Protein AF-A0A7W1QNW0-F1 (afdb_monomer)

Solvent-accessible surface area (backbone atoms only — not comparable to full-atom values): 4635 Å² total; per-residue (Å²): 134,84,88,76,60,52,60,27,63,52,50,56,53,44,38,38,76,76,68,62,29,42,81,49,102,53,89,52,82,84,76,50,55,72,71,16,40,36,28,18,46,55,97,86,46,68,36,46,61,33,34,32,44,96,76,30,28,36,53,102,53,82,36,70,62,73,80,91,51,56,77,73,41,32,31,34,77,125

Secondary structure (DSSP, 8-state):
----S-HHHHHHHHHHHHH--EEES---GGGSPTT-EEEE--SSS--EEEEE-SSSEESSSEESS--SSPEEEEEE--

Sequence (78 aa):
SLVRGRFGEEAGEELVRSFGFKKLPLHDPYQAPIGAVLVYGTRRAAGHVEIRTKTGFVSDFRNEKSSRRPLIGVYAKV

Mean predicted aligned error: 5.23 Å

pLDDT: mean 87.52, std 15.03, range [37.41, 98.12]

Radius of gyration: 12.19 Å; Cα contacts (8 Å, |Δi|>4): 153; chains: 1; bounding box: 26×36×24 Å

Foldseek 3Di:
DDPPADQLVVVVVCCVPPVVKDWDPDQDPVPADAQKKWWFGDPHHHIFIWGHHPQCIDDVDTDNYDDPGGTPTIIDHD

Nearest PDB structures (foldseek):
  4ii1-assembly3_C  TM=3.492E-01  e=2.563E+00  Homo sapiens
  3en1-assembly1_A  TM=3.375E-01  e=5.622E+00  Pseudomonas putida

Structure (mmCIF, N/CA/C/O backbone):
data_AF-A0A7W1QNW0-F1
#
_entry.id   AF-A0A7W1QNW0-F1
#
loop_
_atom_site.group_PDB
_atom_site.id
_atom_site.type_symbol
_atom_site.label_atom_id
_atom_site.label_alt_id
_atom_site.label_comp_id
_atom_site.label_asym_id
_atom_site.label_entity_id
_atom_site.label_seq_id
_atom_site.pdbx_PDB_ins_code
_atom_site.Cartn_x
_atom_site.Cartn_y
_atom_site.Cartn_z
_atom_site.occupancy
_atom_site.B_iso_or_equiv
_atom_site.auth_seq_id
_atom_site.auth_comp_id
_atom_site.auth_asym_id
_atom_site.auth_atom_id
_atom_site.pdbx_PDB_model_num
ATOM 1 N N . SER A 1 1 ? 14.884 -23.552 -12.062 1.00 37.41 1 SER A N 1
ATOM 2 C CA . SER A 1 1 ? 13.949 -22.453 -12.370 1.00 37.41 1 SER A CA 1
ATOM 3 C C . SER A 1 1 ? 14.254 -21.298 -11.427 1.00 37.41 1 SER A C 1
ATOM 5 O O . SER A 1 1 ? 13.963 -21.402 -10.245 1.00 37.41 1 SER A O 1
ATOM 7 N N . LEU A 1 2 ? 14.980 -20.276 -11.895 1.00 37.84 2 LEU A N 1
ATOM 8 C CA . LEU A 1 2 ? 15.388 -19.121 -11.082 1.00 37.84 2 LEU A CA 1
ATOM 9 C C . LEU A 1 2 ? 14.152 -18.276 -10.742 1.00 37.84 2 LEU A C 1
ATOM 11 O O . LEU A 1 2 ? 13.480 -17.781 -11.646 1.00 37.84 2 LEU A O 1
ATOM 15 N N . VAL A 1 3 ? 13.865 -18.113 -9.449 1.00 44.75 3 VAL A N 1
ATOM 16 C CA . VAL A 1 3 ? 12.781 -17.271 -8.928 1.00 44.75 3 VAL A CA 1
ATOM 17 C C . VAL A 1 3 ? 13.108 -15.808 -9.244 1.00 44.75 3 VAL A C 1
ATOM 19 O O . VAL A 1 3 ? 13.883 -15.154 -8.554 1.00 44.75 3 VAL A O 1
ATOM 22 N N . ARG A 1 4 ? 12.567 -15.302 -10.355 1.00 44.69 4 ARG A N 1
ATOM 23 C CA . ARG A 1 4 ? 12.677 -13.897 -10.760 1.00 44.69 4 ARG A CA 1
ATOM 24 C C . ARG A 1 4 ? 11.609 -13.072 -10.030 1.00 44.69 4 ARG A C 1
ATOM 26 O O . ARG A 1 4 ? 10.428 -13.236 -10.301 1.00 44.69 4 ARG A O 1
ATOM 33 N N . GLY A 1 5 ? 12.053 -12.198 -9.123 1.00 44.97 5 GLY A N 1
ATOM 34 C CA . GLY A 1 5 ? 11.416 -10.929 -8.730 1.00 44.97 5 GLY A CA 1
ATOM 35 C C . GLY A 1 5 ? 9.908 -10.907 -8.445 1.00 44.97 5 GLY A C 1
ATOM 36 O O . GLY A 1 5 ? 9.211 -10.126 -9.084 1.00 44.97 5 GLY A O 1
ATOM 37 N N . ARG A 1 6 ? 9.413 -11.683 -7.468 1.00 56.97 6 ARG A N 1
ATOM 38 C CA . ARG A 1 6 ? 7.998 -11.653 -7.022 1.00 56.97 6 ARG A CA 1
ATOM 39 C C . ARG A 1 6 ? 7.753 -11.111 -5.605 1.00 56.97 6 ARG A C 1
ATOM 41 O O . ARG A 1 6 ? 6.616 -11.098 -5.152 1.00 56.97 6 ARG A O 1
ATOM 48 N N . PHE A 1 7 ? 8.768 -10.557 -4.938 1.00 65.38 7 PHE A N 1
ATOM 49 C CA . PHE A 1 7 ? 8.659 -10.143 -3.528 1.00 65.38 7 PHE A CA 1
ATOM 50 C C . PHE A 1 7 ? 7.519 -9.159 -3.218 1.00 65.38 7 PHE A C 1
ATOM 52 O O . PHE A 1 7 ? 6.949 -9.211 -2.138 1.00 65.38 7 PHE A O 1
ATOM 59 N N . GLY A 1 8 ? 7.165 -8.262 -4.148 1.00 67.94 8 GLY A N 1
ATOM 60 C CA . GLY A 1 8 ? 6.063 -7.319 -3.927 1.00 67.94 8 GLY A CA 1
ATOM 61 C C . GLY A 1 8 ? 4.701 -8.015 -3.860 1.00 67.94 8 GLY A C 1
ATOM 62 O O . GLY A 1 8 ? 3.942 -7.805 -2.920 1.00 67.94 8 GLY A O 1
ATOM 63 N N . GLU A 1 9 ? 4.398 -8.864 -4.841 1.00 74.00 9 GLU A N 1
ATOM 64 C CA . GLU A 1 9 ? 3.141 -9.624 -4.879 1.00 74.00 9 GLU A CA 1
ATOM 65 C C . GLU A 1 9 ? 3.042 -10.585 -3.689 1.00 74.00 9 GLU A C 1
ATOM 67 O O . GLU A 1 9 ? 2.020 -10.596 -3.005 1.00 74.00 9 GLU A O 1
ATOM 72 N N . GLU A 1 10 ? 4.137 -11.282 -3.374 1.00 82.25 10 GLU A N 1
ATOM 73 C CA . GLU A 1 10 ? 4.236 -12.170 -2.210 1.00 82.25 10 GLU A CA 1
ATOM 74 C C . GLU A 1 10 ? 4.007 -11.416 -0.890 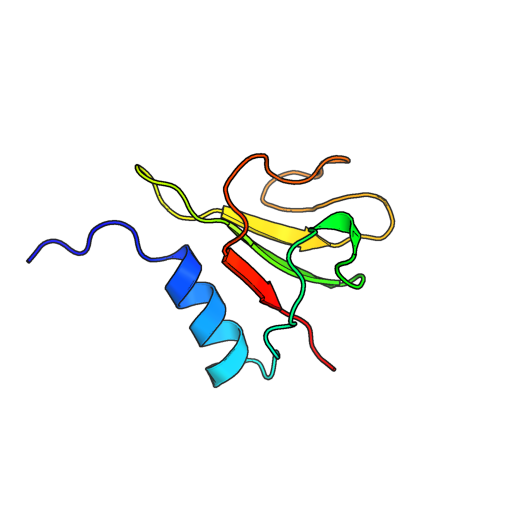1.00 82.25 10 GLU A C 1
ATOM 76 O O . GLU A 1 10 ? 3.255 -11.889 -0.039 1.00 82.25 10 GLU A O 1
ATOM 81 N N . ALA A 1 11 ? 4.562 -10.208 -0.735 1.00 83.62 11 ALA A N 1
ATOM 82 C CA . ALA A 1 11 ? 4.312 -9.378 0.444 1.00 83.62 11 ALA A CA 1
ATOM 83 C C . ALA A 1 11 ? 2.825 -9.011 0.580 1.00 83.62 11 ALA A C 1
ATOM 85 O O . ALA A 1 11 ? 2.274 -9.025 1.680 1.00 83.62 11 ALA A O 1
ATOM 86 N N . GLY A 1 12 ? 2.151 -8.714 -0.535 1.00 86.00 12 GLY A N 1
ATOM 87 C CA . GLY A 1 12 ? 0.708 -8.466 -0.547 1.00 86.00 12 GLY A CA 1
ATOM 88 C C . GLY A 1 12 ? -0.106 -9.673 -0.073 1.00 86.00 12 GLY A C 1
ATOM 89 O O . GLY A 1 12 ? -1.023 -9.523 0.736 1.00 86.00 12 GLY A O 1
ATOM 90 N N . GLU A 1 13 ? 0.243 -10.870 -0.544 1.00 88.44 13 GLU A N 1
ATOM 91 C CA . GLU A 1 13 ? -0.397 -12.119 -0.117 1.00 88.44 13 GLU A CA 1
ATOM 92 C C . GLU A 1 13 ? -0.151 -12.411 1.368 1.00 88.44 13 GLU A C 1
ATOM 94 O O . GLU A 1 13 ? -1.077 -12.790 2.091 1.00 88.44 13 GLU A O 1
ATOM 99 N N . GLU A 1 14 ? 1.072 -12.187 1.851 1.00 90.44 14 GLU A N 1
ATOM 100 C CA . GLU A 1 14 ? 1.435 -12.413 3.248 1.00 90.44 14 GLU A CA 1
ATOM 101 C C . GLU A 1 14 ? 0.683 -11.474 4.204 1.00 90.44 14 GLU A C 1
ATOM 103 O O . GLU A 1 14 ? 0.175 -11.927 5.235 1.00 90.44 14 GLU A O 1
ATOM 108 N N . LEU A 1 15 ? 0.529 -10.194 3.841 1.00 90.62 15 LEU A N 1
ATOM 109 C CA . LEU A 1 15 ? -0.264 -9.221 4.607 1.00 90.62 15 LEU A CA 1
ATOM 110 C C . LEU A 1 15 ? -1.694 -9.717 4.856 1.00 90.62 15 LEU A C 1
ATOM 112 O O . LEU A 1 15 ? -2.224 -9.567 5.961 1.00 90.62 15 LEU A O 1
ATOM 116 N N . VAL A 1 16 ? -2.314 -10.326 3.844 1.00 93.00 16 VAL A N 1
ATOM 117 C CA . VAL A 1 16 ? -3.671 -10.871 3.957 1.00 93.00 16 VAL A CA 1
ATOM 118 C C . VAL A 1 16 ? -3.670 -12.160 4.772 1.00 93.00 16 VAL A C 1
ATOM 120 O O . VAL A 1 16 ? -4.425 -12.276 5.737 1.00 93.00 16 VAL A O 1
ATOM 123 N N . ARG A 1 17 ? -2.811 -13.118 4.411 1.00 93.06 17 ARG A N 1
ATOM 124 C CA . ARG A 1 17 ? -2.820 -14.469 4.988 1.00 93.06 17 ARG A CA 1
ATOM 125 C C . ARG A 1 17 ? -2.419 -14.493 6.462 1.00 93.06 17 ARG A C 1
ATOM 127 O O . ARG A 1 17 ? -3.016 -15.237 7.233 1.00 93.06 17 ARG A O 1
ATOM 134 N N . SER A 1 18 ? -1.408 -13.714 6.835 1.00 94.19 18 SER A N 1
ATOM 135 C CA . SER A 1 18 ? -0.751 -13.826 8.144 1.00 94.19 18 SER A CA 1
ATOM 136 C C . SER A 1 18 ? -1.062 -12.655 9.073 1.00 94.19 18 SER A C 1
ATOM 138 O O . SER A 1 18 ? -0.999 -12.806 10.290 1.00 94.19 18 SER A O 1
ATOM 140 N N . PHE A 1 19 ? -1.397 -11.483 8.523 1.00 91.12 19 PHE A N 1
ATOM 141 C CA . PHE A 1 19 ? -1.487 -10.245 9.305 1.00 91.12 19 PHE A CA 1
ATOM 142 C C . PHE A 1 19 ? -2.884 -9.617 9.337 1.00 91.12 19 PHE A C 1
ATOM 144 O O . PHE A 1 19 ? -3.058 -8.578 9.980 1.00 91.12 19 PHE A O 1
ATOM 151 N N . GLY A 1 20 ? -3.882 -10.237 8.697 1.00 93.31 20 GLY A N 1
ATOM 152 C CA . GLY A 1 20 ? -5.284 -9.809 8.750 1.00 93.31 20 GLY A CA 1
ATOM 153 C C . GLY A 1 20 ? -5.590 -8.533 7.962 1.00 93.31 20 GLY A C 1
ATOM 154 O O . GLY A 1 20 ? -6.589 -7.868 8.228 1.00 93.31 20 GLY A O 1
ATOM 155 N N . PHE A 1 21 ? -4.733 -8.157 7.013 1.00 96.25 21 PHE A N 1
ATOM 156 C CA . PHE A 1 21 ? -5.038 -7.067 6.092 1.00 96.25 21 PHE A CA 1
ATOM 157 C C . PHE A 1 21 ? -6.063 -7.516 5.048 1.00 96.25 21 PHE A C 1
ATOM 159 O O . PHE A 1 21 ? -6.203 -8.700 4.743 1.00 96.25 21 PHE A O 1
ATOM 166 N N . LYS A 1 22 ? -6.746 -6.550 4.437 1.00 96.38 22 LYS A N 1
ATOM 167 C CA . LYS A 1 22 ? -7.573 -6.767 3.249 1.00 96.38 22 LYS A CA 1
ATOM 168 C C . LYS A 1 22 ? -7.039 -5.932 2.098 1.00 96.38 22 LYS A C 1
ATOM 170 O O . LYS A 1 22 ? -6.667 -4.774 2.293 1.00 96.38 22 LYS A O 1
ATOM 175 N N . LYS A 1 23 ? -7.022 -6.514 0.896 1.00 96.00 23 LYS A N 1
ATOM 176 C CA . LYS A 1 23 ? -6.759 -5.766 -0.336 1.00 96.00 23 LYS A CA 1
ATOM 177 C C . LYS A 1 23 ? -7.973 -4.893 -0.643 1.00 96.00 23 LYS A C 1
ATOM 179 O O . LYS A 1 23 ? -9.084 -5.403 -0.766 1.00 96.00 23 LYS A O 1
ATOM 184 N N . LEU A 1 24 ? -7.759 -3.590 -0.751 1.00 96.62 24 LEU A N 1
ATOM 185 C CA . LEU A 1 24 ? -8.799 -2.628 -1.089 1.00 96.62 24 LEU A CA 1
ATOM 186 C C . LEU A 1 24 ? -8.915 -2.492 -2.617 1.00 96.62 24 LEU A C 1
ATOM 188 O O . LEU A 1 24 ? -7.895 -2.579 -3.308 1.00 96.62 24 LEU A O 1
ATOM 192 N N . PRO A 1 25 ? -10.117 -2.227 -3.161 1.00 95.75 25 PRO A N 1
ATOM 193 C CA . PRO A 1 25 ? -10.325 -1.936 -4.581 1.00 95.75 25 PRO A CA 1
ATOM 194 C C . PRO A 1 25 ? -9.900 -0.492 -4.913 1.00 95.75 25 PRO A C 1
ATOM 196 O O . PRO A 1 25 ? -10.665 0.288 -5.473 1.00 95.75 25 PRO A O 1
ATOM 199 N N . LEU A 1 26 ? -8.687 -0.112 -4.504 1.00 95.56 26 LEU A N 1
ATOM 200 C CA . LEU A 1 26 ? -8.109 1.210 -4.721 1.00 95.56 26 LEU A CA 1
ATOM 201 C C . LEU A 1 26 ? -6.943 1.108 -5.701 1.00 95.56 26 LEU A C 1
ATOM 203 O O . LEU A 1 26 ? -6.066 0.253 -5.566 1.00 95.56 26 LEU A O 1
ATOM 207 N N . HIS A 1 27 ? -6.929 2.028 -6.660 1.00 94.31 27 HIS A N 1
ATOM 208 C CA . HIS A 1 27 ? -5.891 2.133 -7.688 1.00 94.31 27 HIS A CA 1
ATOM 209 C C . HIS A 1 27 ? -5.095 3.442 -7.596 1.00 94.31 27 HIS A C 1
ATOM 211 O O . HIS A 1 27 ? -4.099 3.607 -8.296 1.00 94.31 27 HIS A O 1
ATOM 217 N N . ASP A 1 28 ? -5.517 4.354 -6.719 1.00 95.31 28 ASP A N 1
ATOM 218 C CA . ASP A 1 28 ? -4.858 5.627 -6.450 1.00 95.31 28 ASP A CA 1
ATOM 219 C C . ASP A 1 28 ? -4.185 5.577 -5.065 1.00 95.31 28 ASP A C 1
ATOM 221 O O . ASP A 1 28 ? -4.882 5.421 -4.053 1.00 95.31 28 ASP A O 1
ATOM 225 N N . PRO A 1 29 ? -2.847 5.720 -4.978 1.00 96.75 29 PRO A N 1
ATOM 226 C CA . PRO A 1 29 ? -2.139 5.675 -3.703 1.00 96.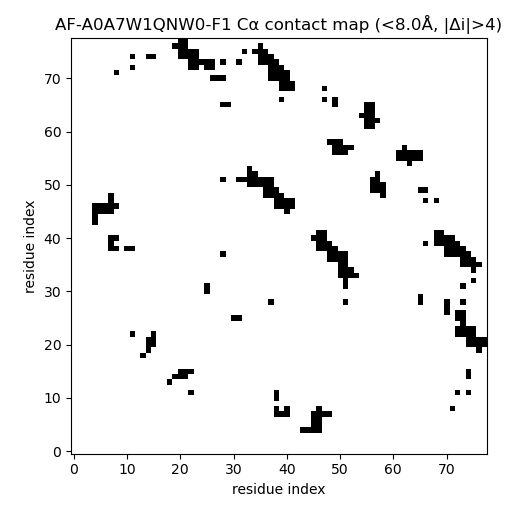75 29 PRO A CA 1
ATOM 227 C C . PRO A 1 29 ? -2.541 6.806 -2.743 1.00 96.75 29 PRO A C 1
ATOM 229 O O . PRO A 1 29 ? -2.385 6.663 -1.528 1.00 96.75 29 PRO A O 1
ATOM 232 N N . TYR A 1 30 ? -3.074 7.920 -3.248 1.00 96.31 30 TYR A N 1
ATOM 233 C CA . TYR A 1 30 ? -3.487 9.060 -2.428 1.00 96.31 30 TYR A CA 1
ATOM 234 C C . TYR A 1 30 ? -4.846 8.855 -1.751 1.00 96.31 30 TYR A C 1
ATOM 236 O O . TYR A 1 30 ? -5.099 9.481 -0.721 1.00 96.31 30 TYR A O 1
ATOM 244 N N . GLN A 1 31 ? -5.671 7.946 -2.278 1.00 96.69 31 GLN A N 1
ATOM 245 C CA . GLN A 1 31 ? -6.953 7.541 -1.688 1.00 96.69 31 GLN A CA 1
ATOM 246 C C . GLN A 1 31 ? -6.800 6.437 -0.636 1.00 96.69 31 GLN A C 1
ATOM 248 O O . GLN A 1 31 ? -7.762 6.099 0.053 1.00 96.69 31 GLN A O 1
ATOM 253 N N . ALA A 1 32 ? -5.602 5.861 -0.498 1.00 97.31 32 ALA A N 1
ATOM 254 C CA . ALA A 1 32 ? -5.328 4.867 0.527 1.00 97.31 32 ALA A CA 1
ATOM 255 C C . ALA A 1 32 ? -5.547 5.460 1.936 1.00 97.31 32 ALA A C 1
ATOM 257 O O . ALA A 1 32 ? -5.125 6.595 2.193 1.00 97.31 32 ALA A O 1
ATOM 258 N N . PRO A 1 33 ? -6.162 4.716 2.875 1.00 97.19 33 PRO A N 1
ATOM 259 C CA . PRO A 1 33 ? -6.300 5.181 4.249 1.00 97.19 33 PRO A CA 1
ATOM 260 C C . PRO A 1 33 ? -4.929 5.287 4.931 1.00 97.19 33 PRO A C 1
ATOM 262 O O . PRO A 1 33 ? -3.974 4.602 4.566 1.00 97.19 33 PRO A O 1
ATOM 265 N N . ILE A 1 34 ? -4.815 6.148 5.945 1.00 96.94 34 ILE A N 1
ATOM 266 C CA . ILE A 1 34 ? -3.581 6.272 6.737 1.00 96.94 34 ILE A CA 1
ATOM 267 C C . ILE A 1 34 ? -3.250 4.919 7.378 1.00 96.94 34 ILE A C 1
ATOM 269 O O . ILE A 1 34 ? -4.124 4.254 7.925 1.00 96.94 34 ILE A O 1
ATOM 273 N N . GLY A 1 35 ? -1.978 4.526 7.321 1.00 96.44 35 GLY A N 1
ATOM 274 C CA . GLY A 1 35 ? -1.504 3.227 7.795 1.00 96.44 35 GLY A CA 1
ATOM 275 C C . GLY A 1 35 ? -1.684 2.091 6.786 1.00 96.44 35 GLY A C 1
ATOM 276 O O . GLY A 1 35 ? -1.211 0.988 7.048 1.00 96.44 35 GLY A O 1
ATOM 277 N N . ALA A 1 36 ? -2.316 2.335 5.632 1.00 97.62 36 ALA A N 1
ATOM 278 C CA . ALA A 1 36 ? -2.360 1.351 4.559 1.00 97.62 36 ALA A CA 1
ATOM 279 C C . ALA A 1 36 ? -0.960 1.065 4.012 1.00 97.62 36 ALA A C 1
ATOM 281 O O . ALA A 1 36 ? -0.131 1.969 3.885 1.00 97.62 36 ALA A O 1
ATOM 282 N N . VAL A 1 37 ? -0.737 -0.187 3.630 1.00 97.50 37 VAL A N 1
ATOM 283 C CA . VAL A 1 37 ? 0.460 -0.648 2.936 1.00 97.50 37 VAL A CA 1
ATOM 284 C C . VAL A 1 37 ? 0.182 -0.654 1.437 1.00 97.50 37 VAL A C 1
ATOM 286 O O . VAL A 1 37 ? -0.782 -1.260 0.971 1.00 97.50 37 VAL A O 1
ATOM 289 N N . LEU A 1 38 ? 1.024 0.029 0.674 1.00 97.06 38 LEU A N 1
ATOM 290 C CA . LEU A 1 38 ? 0.975 0.098 -0.777 1.00 97.06 38 LEU A CA 1
ATOM 291 C C . LEU A 1 38 ? 2.108 -0.740 -1.343 1.00 97.06 38 LEU A C 1
ATOM 293 O O . LEU A 1 38 ? 3.271 -0.538 -1.000 1.00 97.06 38 LEU A O 1
ATOM 297 N N . VAL A 1 39 ? 1.760 -1.663 -2.227 1.00 95.00 39 VAL A N 1
ATOM 298 C CA . VAL A 1 39 ? 2.710 -2.541 -2.901 1.00 95.00 39 VAL A CA 1
ATOM 299 C C . VAL A 1 39 ? 2.807 -2.118 -4.354 1.00 95.00 39 VAL A C 1
ATOM 301 O O . VAL A 1 39 ? 1.805 -2.074 -5.070 1.00 95.00 39 VAL A O 1
ATOM 304 N N . TYR A 1 40 ? 4.027 -1.868 -4.804 1.00 92.62 40 TYR A N 1
ATOM 305 C CA . TYR A 1 40 ? 4.341 -1.494 -6.170 1.00 92.62 40 TYR A CA 1
ATOM 306 C C . TYR A 1 40 ? 5.203 -2.557 -6.841 1.00 92.62 40 TYR A C 1
ATOM 308 O O . TYR A 1 40 ? 6.149 -3.098 -6.265 1.00 92.62 40 TYR A O 1
ATOM 316 N N . GLY A 1 41 ? 4.894 -2.821 -8.102 1.00 87.38 41 GLY A N 1
ATOM 317 C CA . GLY A 1 41 ? 5.620 -3.754 -8.941 1.00 87.38 41 GLY A CA 1
ATOM 318 C C . GLY A 1 41 ? 6.742 -3.060 -9.698 1.00 87.38 41 GLY A C 1
ATOM 319 O O . GLY A 1 41 ? 6.883 -1.836 -9.717 1.00 87.38 41 GLY A O 1
ATOM 320 N N . THR A 1 42 ? 7.550 -3.850 -10.384 1.00 78.44 42 THR A N 1
ATOM 321 C CA . THR A 1 42 ? 8.543 -3.352 -11.335 1.00 78.44 42 THR A CA 1
ATOM 322 C C . THR A 1 42 ? 8.833 -4.444 -12.349 1.00 78.44 42 THR A C 1
ATOM 324 O O . THR A 1 42 ? 8.705 -5.629 -12.061 1.00 78.44 42 THR A O 1
ATOM 327 N N . ARG A 1 43 ? 9.231 -4.055 -13.561 1.00 66.94 43 ARG A N 1
ATOM 328 C CA . ARG A 1 43 ? 9.538 -5.011 -14.633 1.00 66.94 43 ARG A CA 1
ATOM 329 C C . ARG A 1 43 ? 10.927 -5.646 -14.501 1.00 66.94 43 ARG A C 1
ATOM 331 O O . ARG A 1 43 ? 11.221 -6.571 -15.249 1.00 66.94 43 ARG A O 1
ATOM 338 N N . ARG A 1 44 ? 11.816 -5.108 -13.651 1.00 65.44 44 ARG A N 1
ATOM 339 C CA . ARG A 1 44 ? 13.260 -5.439 -13.678 1.00 65.44 44 ARG A CA 1
ATOM 340 C C . ARG A 1 44 ? 13.953 -5.566 -12.310 1.00 65.44 44 ARG A C 1
ATOM 342 O O . ARG A 1 44 ? 15.155 -5.792 -12.293 1.00 65.44 44 ARG A O 1
ATOM 349 N N . ALA A 1 45 ? 13.254 -5.407 -11.185 1.00 69.06 45 ALA A N 1
ATOM 350 C CA . ALA A 1 45 ? 13.862 -5.420 -9.844 1.00 69.06 45 ALA A CA 1
ATOM 351 C C . ALA A 1 45 ? 12.918 -6.038 -8.790 1.00 69.06 45 ALA A C 1
ATOM 353 O O . ALA A 1 45 ? 11.845 -6.527 -9.136 1.00 69.06 45 ALA A O 1
ATOM 354 N N . ALA A 1 46 ? 13.312 -6.037 -7.513 1.00 72.31 46 ALA A N 1
ATOM 355 C CA . ALA A 1 46 ? 12.384 -6.322 -6.418 1.00 72.31 46 ALA A CA 1
ATOM 356 C C . ALA A 1 46 ? 11.273 -5.253 -6.368 1.00 72.31 46 ALA A C 1
ATOM 358 O O . ALA A 1 46 ? 11.497 -4.102 -6.755 1.00 72.31 46 ALA A O 1
ATOM 359 N N . GLY A 1 47 ? 10.072 -5.644 -5.930 1.00 84.25 47 GLY A N 1
ATOM 360 C CA . GLY A 1 47 ? 8.957 -4.716 -5.715 1.00 84.25 47 GLY A CA 1
ATOM 361 C C . GLY A 1 47 ? 9.304 -3.616 -4.704 1.00 84.25 47 GLY A C 1
ATOM 362 O O . GLY A 1 47 ? 10.322 -3.682 -4.022 1.00 84.25 47 GLY A O 1
ATOM 363 N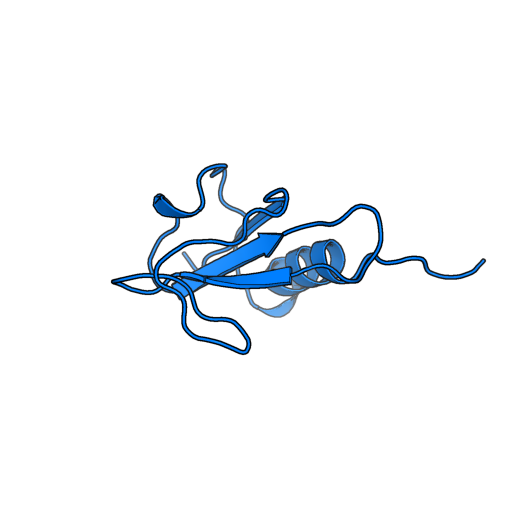 N . HIS A 1 48 ? 8.459 -2.593 -4.616 1.00 91.88 48 HIS A N 1
ATOM 364 C CA . HIS A 1 48 ? 8.610 -1.499 -3.652 1.00 91.88 48 HIS A CA 1
ATOM 365 C C . HIS A 1 48 ? 7.391 -1.452 -2.742 1.00 91.88 48 HIS A C 1
ATOM 367 O O . HIS A 1 48 ? 6.276 -1.667 -3.214 1.00 91.88 48 HIS A O 1
ATOM 373 N N . VAL A 1 49 ? 7.589 -1.167 -1.460 1.00 93.69 49 VAL A N 1
ATOM 374 C CA . VAL A 1 49 ? 6.503 -1.077 -0.480 1.00 93.69 49 VAL A CA 1
ATOM 375 C C . VAL A 1 49 ? 6.558 0.278 0.210 1.00 93.69 49 VAL A C 1
ATOM 377 O O . VAL A 1 49 ? 7.632 0.765 0.558 1.00 93.69 49 VAL A O 1
ATOM 380 N N . GLU A 1 50 ? 5.394 0.894 0.395 1.00 96.25 50 GLU A N 1
ATOM 381 C CA . GLU A 1 50 ? 5.240 2.143 1.143 1.00 96.25 50 GLU A CA 1
ATOM 382 C C . GLU A 1 50 ? 4.096 2.027 2.146 1.00 96.25 50 GLU A C 1
ATOM 384 O O . GLU A 1 50 ? 3.128 1.307 1.921 1.00 96.25 50 GLU A O 1
ATOM 389 N N . ILE A 1 51 ? 4.168 2.793 3.228 1.00 97.19 51 ILE A N 1
ATOM 390 C CA . ILE A 1 51 ? 3.069 2.999 4.169 1.00 97.19 51 ILE A CA 1
ATOM 391 C C . ILE A 1 51 ? 2.489 4.394 3.941 1.00 97.19 51 ILE A C 1
ATOM 393 O O . ILE A 1 51 ? 3.228 5.387 3.913 1.00 97.19 51 ILE A O 1
ATOM 397 N N . ARG A 1 52 ? 1.162 4.495 3.812 1.00 98.00 52 ARG A N 1
ATOM 398 C CA . ARG A 1 52 ? 0.465 5.782 3.742 1.00 98.00 52 ARG A CA 1
ATOM 399 C C . ARG A 1 52 ? 0.541 6.487 5.088 1.00 98.00 52 ARG A C 1
ATOM 401 O O . ARG A 1 52 ? 0.139 5.947 6.115 1.00 98.00 52 ARG A O 1
ATOM 408 N N . THR A 1 53 ? 0.971 7.738 5.079 1.00 97.44 53 THR A N 1
ATOM 409 C CA . THR A 1 53 ? 0.948 8.611 6.258 1.00 97.44 53 THR A CA 1
ATOM 410 C C . THR A 1 53 ? -0.002 9.784 6.038 1.00 97.44 53 THR A C 1
ATOM 412 O O . THR A 1 53 ? -0.497 9.993 4.931 1.00 97.44 53 THR A O 1
ATOM 415 N N . LYS A 1 54 ? -0.233 10.584 7.087 1.00 96.44 54 LYS A N 1
ATOM 416 C CA . LYS A 1 54 ? -1.085 11.785 7.022 1.00 96.44 54 LYS A CA 1
ATOM 417 C C . LYS A 1 54 ? -0.676 12.753 5.908 1.00 96.44 54 LYS A C 1
ATOM 419 O O . LYS A 1 54 ? -1.539 13.368 5.300 1.00 96.44 54 LYS A O 1
ATOM 424 N N . THR A 1 55 ? 0.625 12.892 5.650 1.00 95.31 55 THR A N 1
ATOM 425 C CA . THR A 1 55 ? 1.1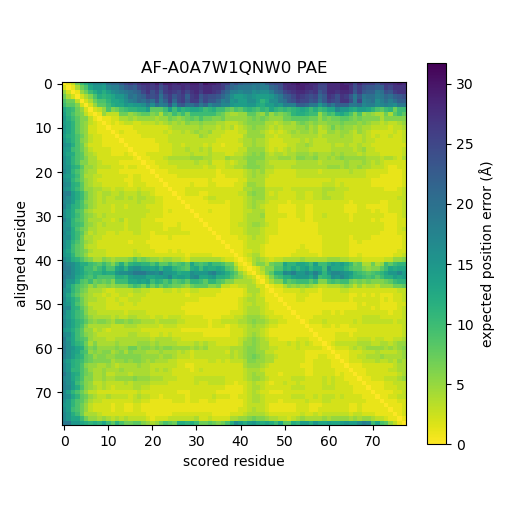54 13.910 4.727 1.00 95.31 55 THR A CA 1
ATOM 426 C C . THR A 1 55 ? 1.959 13.340 3.564 1.00 95.31 55 THR A C 1
ATOM 428 O O . THR A 1 55 ? 2.496 14.099 2.768 1.00 95.31 55 THR A O 1
ATOM 431 N N . GLY A 1 56 ? 2.047 12.016 3.427 1.00 97.06 56 GLY A N 1
ATOM 432 C CA . GLY A 1 56 ? 2.906 11.412 2.412 1.00 97.06 56 GLY A CA 1
ATOM 433 C C . GLY A 1 56 ? 3.006 9.899 2.532 1.00 97.06 56 GLY A C 1
ATOM 434 O O . GLY A 1 56 ? 2.036 9.219 2.880 1.00 97.06 56 GLY A O 1
ATOM 435 N N . PHE A 1 57 ? 4.194 9.380 2.270 1.00 98.12 57 PHE A N 1
ATOM 436 C CA . PHE A 1 57 ? 4.500 7.961 2.164 1.00 98.12 57 PHE A CA 1
ATOM 437 C C . PHE A 1 57 ? 5.835 7.678 2.850 1.00 98.12 57 PHE A C 1
ATOM 439 O O . PHE A 1 57 ? 6.750 8.503 2.819 1.00 98.12 57 PHE A O 1
ATOM 446 N N . VAL A 1 58 ? 5.941 6.524 3.497 1.00 97.44 58 VAL A N 1
ATOM 447 C CA . VAL A 1 58 ? 7.179 6.088 4.151 1.00 97.44 58 VAL A CA 1
ATOM 448 C C . VAL A 1 58 ? 7.574 4.719 3.617 1.00 97.44 58 VAL A C 1
ATOM 450 O O . VAL A 1 58 ? 6.756 3.807 3.576 1.00 97.44 58 VAL A O 1
ATOM 453 N N . SER A 1 59 ? 8.829 4.609 3.202 1.00 92.50 59 SER A N 1
ATOM 454 C CA . SER A 1 59 ? 9.555 3.367 2.906 1.00 92.50 59 SER A CA 1
ATOM 455 C C . SER A 1 59 ? 10.834 3.392 3.754 1.00 92.50 59 SER A C 1
ATOM 457 O O . SER A 1 59 ? 10.793 3.901 4.873 1.00 92.50 59 SER A O 1
ATOM 459 N N . ASP A 1 60 ? 11.983 2.992 3.209 1.00 91.38 60 ASP A N 1
ATOM 460 C CA . ASP A 1 60 ? 13.295 3.298 3.803 1.00 91.38 60 ASP A CA 1
ATOM 461 C C . ASP A 1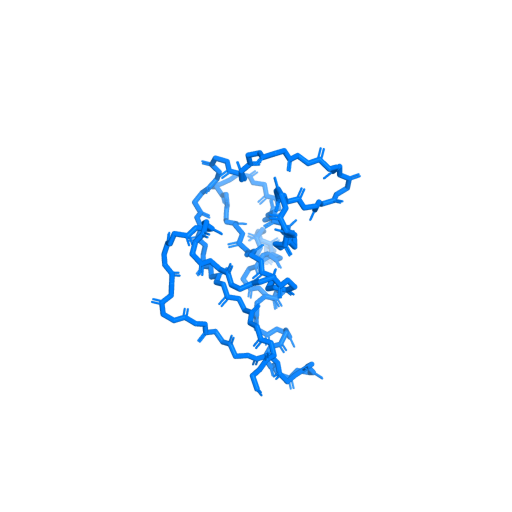 60 ? 13.503 4.818 3.979 1.00 91.38 60 ASP A C 1
ATOM 463 O O . ASP A 1 60 ? 14.267 5.264 4.833 1.00 91.38 60 ASP A O 1
ATOM 467 N N . PHE A 1 61 ? 12.778 5.625 3.191 1.00 92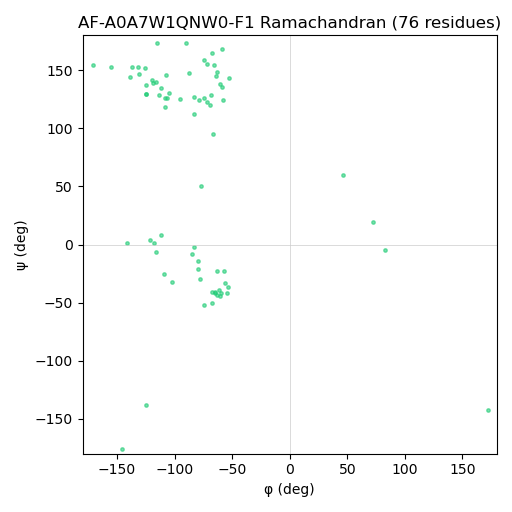.12 61 PHE A N 1
ATOM 468 C CA . PHE A 1 61 ? 12.763 7.084 3.262 1.00 92.12 61 PHE A CA 1
ATOM 469 C C . PHE A 1 61 ? 11.343 7.634 3.413 1.00 92.12 61 PHE A C 1
ATOM 471 O O . PHE A 1 61 ? 10.368 7.055 2.918 1.00 92.12 61 PHE A O 1
ATOM 478 N N . ARG A 1 62 ? 11.234 8.810 4.042 1.00 94.31 62 ARG A N 1
ATOM 479 C CA . ARG A 1 62 ? 10.005 9.611 4.057 1.00 94.31 62 ARG A CA 1
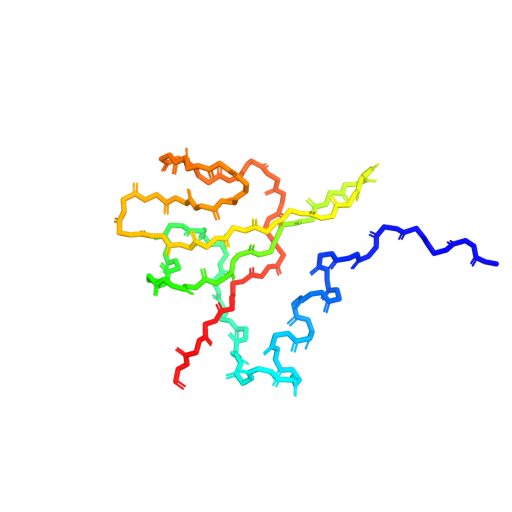ATOM 480 C C . ARG A 1 62 ? 9.924 10.455 2.788 1.00 94.31 62 ARG A C 1
ATOM 482 O O . ARG A 1 62 ? 10.830 11.233 2.516 1.00 94.31 62 ARG A O 1
ATOM 489 N N . ASN A 1 63 ? 8.807 10.353 2.076 1.00 94.69 63 ASN A N 1
ATOM 490 C CA . ASN A 1 63 ? 8.513 11.131 0.877 1.00 94.69 63 ASN A CA 1
ATOM 491 C C . ASN A 1 63 ? 7.120 11.762 0.952 1.00 94.69 63 ASN A C 1
ATOM 493 O O . ASN A 1 63 ? 6.178 11.178 1.478 1.00 94.69 63 ASN A O 1
ATOM 497 N N . GLU A 1 64 ? 6.959 12.945 0.366 1.00 94.38 64 GLU A N 1
ATOM 498 C CA . GLU A 1 64 ? 5.639 13.582 0.218 1.00 94.38 64 GLU A CA 1
ATOM 499 C C . GLU A 1 64 ? 4.825 12.961 -0.927 1.00 94.38 64 GLU A C 1
ATOM 501 O O . GLU A 1 64 ? 3.595 12.922 -0.887 1.00 94.38 64 GLU A O 1
ATOM 506 N N . LYS A 1 65 ? 5.513 12.447 -1.953 1.00 96.38 65 LYS A N 1
ATOM 507 C CA . LYS A 1 65 ? 4.910 11.860 -3.155 1.00 96.38 65 LYS A CA 1
ATOM 508 C C . LYS A 1 65 ? 5.059 10.343 -3.151 1.00 96.38 65 LYS A C 1
ATOM 510 O O . LYS A 1 65 ? 6.068 9.828 -2.673 1.00 96.38 65 LYS A O 1
ATOM 515 N N . SER A 1 66 ? 4.064 9.654 -3.699 1.00 95.56 66 SER A N 1
ATOM 516 C CA . SER A 1 66 ? 4.086 8.199 -3.831 1.00 95.56 66 SER A CA 1
ATOM 517 C C . SER A 1 66 ? 5.149 7.743 -4.829 1.00 95.56 66 SER A C 1
ATOM 519 O O . SER A 1 66 ? 5.619 8.517 -5.678 1.00 95.56 66 SER A O 1
ATOM 521 N N . SER A 1 67 ? 5.475 6.452 -4.792 1.00 92.56 67 SER A N 1
ATOM 522 C CA . SER A 1 67 ? 6.257 5.818 -5.852 1.00 92.56 67 SER A CA 1
ATOM 523 C C . SER A 1 67 ? 5.647 6.073 -7.236 1.00 92.56 67 SER A C 1
ATOM 525 O O . SER A 1 67 ? 4.432 6.036 -7.416 1.00 92.56 67 SER A O 1
ATOM 527 N N . ARG A 1 68 ? 6.504 6.261 -8.249 1.00 91.38 68 ARG A N 1
ATOM 528 C CA . ARG A 1 68 ? 6.098 6.316 -9.672 1.00 91.38 68 ARG A CA 1
ATOM 529 C C . ARG A 1 68 ? 5.957 4.930 -10.311 1.00 91.38 68 ARG A C 1
ATOM 531 O O . ARG A 1 68 ? 5.686 4.813 -11.503 1.00 91.38 68 ARG A O 1
ATOM 538 N N . ARG A 1 69 ? 6.247 3.878 -9.546 1.00 91.12 69 ARG A N 1
ATOM 53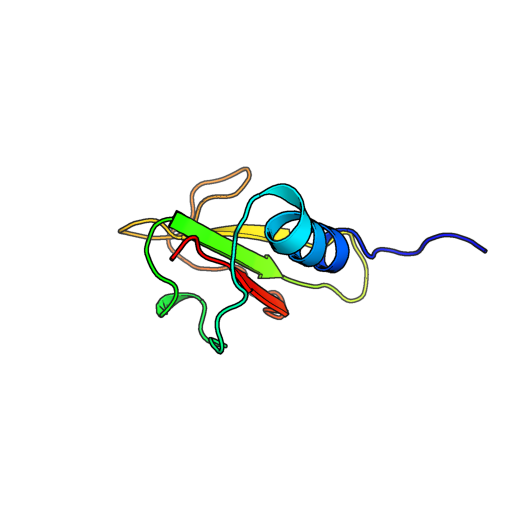9 C CA . ARG A 1 69 ? 6.160 2.488 -9.993 1.00 91.12 69 ARG A CA 1
ATOM 540 C C . ARG A 1 69 ? 4.688 2.070 -10.129 1.00 91.12 69 ARG A C 1
ATOM 542 O O . ARG A 1 69 ? 3.844 2.655 -9.456 1.00 91.12 69 ARG A O 1
ATOM 549 N N . PRO A 1 70 ? 4.360 1.066 -10.961 1.00 91.25 70 PRO A N 1
ATOM 550 C CA . PRO A 1 70 ? 2.995 0.556 -11.055 1.00 91.25 70 PRO A CA 1
ATOM 551 C C . PRO A 1 70 ? 2.484 0.067 -9.696 1.00 91.25 70 PRO A C 1
ATOM 553 O O . PRO A 1 70 ? 3.121 -0.784 -9.073 1.00 91.25 70 PRO A O 1
ATOM 556 N N . LEU A 1 71 ? 1.347 0.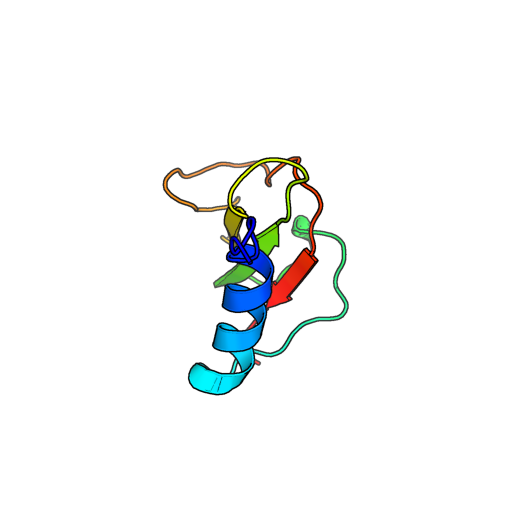596 -9.245 1.00 93.88 71 LEU A N 1
ATOM 557 C CA . LEU A 1 71 ? 0.682 0.147 -8.024 1.00 93.88 71 LEU A CA 1
ATOM 558 C C . LEU A 1 71 ? -0.000 -1.204 -8.277 1.00 93.88 71 LEU A C 1
ATOM 560 O O . LEU A 1 71 ? -0.785 -1.344 -9.211 1.00 93.88 71 LEU A O 1
ATOM 564 N N . ILE A 1 72 ? 0.303 -2.192 -7.439 1.00 93.19 72 ILE A N 1
ATOM 565 C CA . ILE A 1 72 ? -0.208 -3.570 -7.541 1.00 93.19 72 ILE A CA 1
ATOM 566 C C . ILE A 1 72 ? -1.336 -3.813 -6.537 1.00 93.19 72 ILE A C 1
ATOM 568 O O . ILE A 1 72 ? -2.271 -4.584 -6.792 1.00 93.19 72 ILE A O 1
ATOM 572 N N . GLY A 1 73 ? -1.272 -3.152 -5.382 1.00 95.06 73 GLY A N 1
ATOM 573 C CA . GLY A 1 73 ? -2.328 -3.235 -4.388 1.00 95.06 73 GLY A CA 1
ATOM 574 C C . GLY A 1 73 ? -2.169 -2.254 -3.242 1.00 95.06 73 GLY A C 1
ATOM 575 O O . GLY A 1 73 ? -1.061 -1.845 -2.896 1.00 95.06 73 GLY A O 1
ATOM 576 N N . VAL A 1 74 ? -3.310 -1.928 -2.644 1.00 97.50 74 VAL A N 1
ATOM 577 C CA . VAL A 1 74 ? -3.424 -1.206 -1.380 1.00 97.50 74 VAL A CA 1
ATOM 578 C C . VAL A 1 74 ? -4.023 -2.164 -0.364 1.00 97.50 74 VAL A C 1
ATOM 580 O O . VAL A 1 74 ? -5.057 -2.777 -0.628 1.00 97.50 74 VAL A O 1
ATOM 583 N N . TYR A 1 75 ? -3.380 -2.292 0.787 1.00 97.44 75 TYR A N 1
ATOM 584 C CA . TYR A 1 75 ? -3.758 -3.222 1.840 1.00 97.44 75 TYR A CA 1
ATOM 585 C C . TYR A 1 75 ? -3.955 -2.453 3.138 1.00 97.44 75 TYR A C 1
ATOM 587 O O . TYR A 1 75 ? -3.080 -1.694 3.550 1.00 97.44 75 TYR A O 1
ATOM 595 N N . ALA A 1 76 ? -5.082 -2.654 3.810 1.00 96.88 76 ALA A N 1
ATOM 596 C CA . ALA A 1 76 ? -5.350 -2.025 5.101 1.00 96.88 76 ALA A CA 1
ATOM 597 C C . ALA A 1 76 ? -5.967 -3.026 6.076 1.00 96.88 76 ALA A C 1
ATOM 599 O O . ALA A 1 76 ? -6.634 -3.977 5.663 1.00 96.88 76 ALA A O 1
ATOM 600 N N . LYS A 1 77 ? -5.757 -2.795 7.373 1.00 92.56 77 LYS A N 1
ATOM 601 C CA . LYS A 1 77 ? -6.580 -3.415 8.411 1.00 92.56 77 LYS A CA 1
ATOM 602 C C . LYS A 1 77 ? -7.887 -2.637 8.495 1.00 92.56 77 LYS A C 1
ATOM 604 O O . LYS A 1 77 ? -7.857 -1.416 8.643 1.00 92.56 77 LYS A O 1
ATOM 609 N N . VAL A 1 78 ? -8.995 -3.352 8.352 1.00 76.44 78 VAL A N 1
ATOM 610 C CA . VAL A 1 78 ? -10.365 -2.845 8.499 1.00 76.44 78 VAL A CA 1
ATOM 611 C C . VAL A 1 78 ? -11.061 -3.565 9.632 1.00 76.44 78 VAL A C 1
ATOM 613 O O . VAL A 1 78 ? -10.736 -4.759 9.833 1.00 76.44 78 VAL A O 1
#